Protein AF-U2K8I0-F1 (afdb_monomer_lite)

Secondary structure (DSSP, 8-state):
-HHHHHHHHHHHHHHHHHHHHHHTT--HHHHHHHHHHHHHHHHHHHHHHHHHHHHHTTTS----

Sequence (64 aa):
MQLVKKIIIALIVLIIIAALISLFFLNEAQRMIVGMGAGLGIINLLGLLYFVNKNGDGRSKPRA

Radius of gyration: 16.36 Å; chains: 1; bounding box: 34×15×52 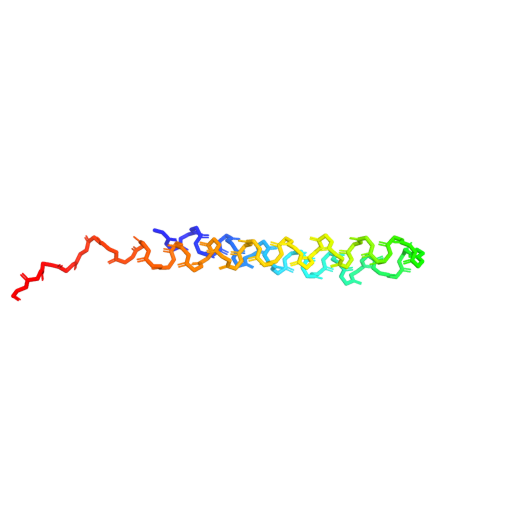Å

Foldseek 3Di:
DVVLLVVLVVVLVVLVVVLVVCVVVDDPVVNVVSVVVNVVSNVVSVVVSVVCVVVVVPPDDDPD

pLDDT: mean 90.09, std 13.46, range [54.19, 98.38]

Structure (mmCIF, N/CA/C/O backbone):
data_AF-U2K8I0-F1
#
_entry.id   AF-U2K8I0-F1
#
loop_
_atom_site.group_PDB
_atom_site.id
_atom_s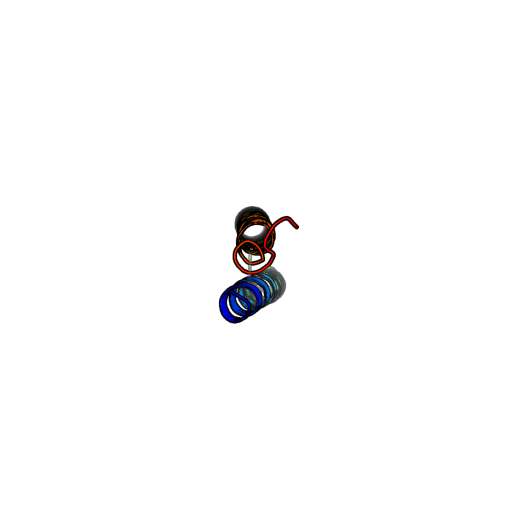ite.type_symbol
_atom_site.label_atom_id
_atom_site.label_alt_id
_atom_site.label_comp_id
_atom_site.label_asym_id
_atom_site.label_entity_id
_atom_site.label_seq_id
_atom_site.pdbx_PDB_ins_code
_atom_site.Cartn_x
_atom_site.Cartn_y
_atom_site.Cartn_z
_atom_site.occupancy
_atom_site.B_iso_or_equiv
_atom_site.auth_seq_id
_atom_site.auth_comp_id
_atom_site.auth_asym_id
_atom_site.auth_atom_id
_atom_site.pdbx_PDB_model_num
ATOM 1 N N . MET A 1 1 ? -15.995 2.180 13.284 1.00 70.44 1 MET A N 1
ATOM 2 C CA . MET A 1 1 ? -14.659 2.314 12.648 1.00 70.44 1 MET A CA 1
ATOM 3 C C . MET A 1 1 ? -14.013 0.991 12.216 1.00 70.44 1 MET A C 1
ATOM 5 O O . MET A 1 1 ? -13.041 1.041 11.475 1.00 70.44 1 MET A O 1
ATOM 9 N N . GLN A 1 2 ? -14.522 -0.189 12.601 1.00 83.31 2 GLN A N 1
ATOM 10 C CA . GLN A 1 2 ? -13.901 -1.469 12.212 1.00 83.31 2 GLN A CA 1
ATOM 11 C C . GLN A 1 2 ? -13.830 -1.698 10.691 1.00 83.31 2 GLN A C 1
ATOM 13 O O . GLN A 1 2 ? -12.806 -2.165 10.205 1.00 83.31 2 GLN A O 1
ATOM 18 N N . LEU A 1 3 ? -14.868 -1.317 9.935 1.00 89.19 3 LEU A N 1
ATOM 19 C CA . LEU A 1 3 ? -14.844 -1.398 8.469 1.00 89.19 3 LEU A CA 1
ATOM 20 C C . LEU A 1 3 ? -13.724 -0.532 7.867 1.00 89.19 3 LEU A C 1
ATOM 22 O O . LEU A 1 3 ? -12.969 -1.008 7.031 1.00 89.19 3 LEU A O 1
ATOM 26 N N . VAL A 1 4 ? -13.557 0.701 8.355 1.00 90.88 4 VAL A N 1
ATOM 27 C CA . VAL A 1 4 ? -12.488 1.618 7.915 1.00 90.88 4 VAL A CA 1
ATOM 28 C C . VAL A 1 4 ? -11.104 1.028 8.196 1.00 90.88 4 VAL A C 1
ATOM 30 O O . VAL A 1 4 ? -10.255 1.033 7.312 1.00 90.88 4 VAL A O 1
ATOM 33 N N . LYS A 1 5 ? -10.887 0.441 9.383 1.00 92.38 5 LYS A N 1
ATOM 34 C CA . LYS A 1 5 ? -9.633 -0.263 9.715 1.00 92.38 5 LYS A CA 1
ATOM 35 C C . LYS A 1 5 ? -9.346 -1.392 8.713 1.00 92.38 5 LYS A C 1
ATOM 37 O O . LYS A 1 5 ? -8.234 -1.483 8.204 1.00 92.38 5 LYS A O 1
ATOM 42 N N . LYS A 1 6 ? -10.357 -2.212 8.387 1.00 94.25 6 LYS A N 1
ATOM 43 C CA . LYS A 1 6 ? -10.235 -3.296 7.393 1.00 94.25 6 LYS A CA 1
ATOM 44 C C . LYS A 1 6 ? -9.892 -2.766 5.998 1.00 94.25 6 LYS A C 1
ATOM 46 O O . LYS A 1 6 ? -9.026 -3.336 5.345 1.00 94.25 6 LYS A O 1
ATOM 51 N N . ILE A 1 7 ? -10.523 -1.671 5.571 1.00 96.75 7 ILE A N 1
ATOM 52 C CA . ILE A 1 7 ? -10.238 -1.030 4.279 1.00 96.75 7 ILE A CA 1
ATOM 53 C C . ILE A 1 7 ? -8.788 -0.539 4.229 1.00 96.75 7 ILE A C 1
ATOM 55 O O . ILE A 1 7 ? -8.086 -0.839 3.271 1.00 96.75 7 ILE A O 1
ATOM 59 N N . ILE A 1 8 ? -8.312 0.158 5.265 1.00 96.94 8 ILE A N 1
ATOM 60 C CA . ILE A 1 8 ? -6.930 0.662 5.309 1.00 96.94 8 ILE A CA 1
ATOM 61 C C . ILE A 1 8 ? -5.923 -0.493 5.203 1.00 96.94 8 ILE A C 1
ATOM 63 O O . ILE A 1 8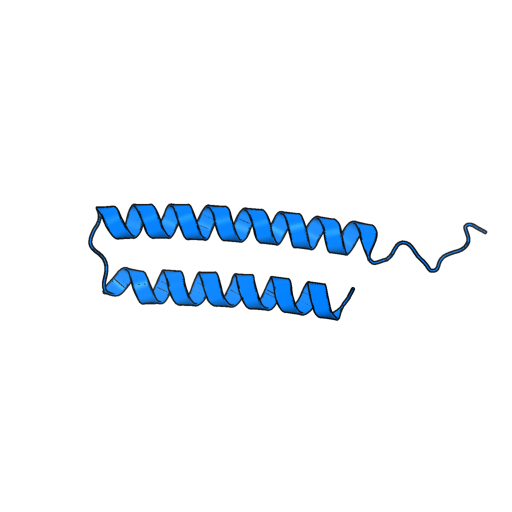 ? -4.977 -0.413 4.424 1.00 96.94 8 ILE A O 1
ATOM 67 N N . ILE A 1 9 ? -6.150 -1.589 5.933 1.00 97.12 9 ILE A N 1
ATOM 68 C CA . ILE A 1 9 ? -5.290 -2.780 5.867 1.00 97.12 9 ILE A CA 1
ATOM 69 C C . ILE A 1 9 ? -5.312 -3.396 4.461 1.00 97.12 9 ILE A C 1
ATOM 71 O O . ILE A 1 9 ? -4.254 -3.711 3.921 1.00 97.12 9 ILE A O 1
ATOM 75 N N . ALA A 1 10 ? -6.489 -3.525 3.839 1.00 97.94 10 ALA A N 1
ATOM 76 C CA . ALA A 1 10 ? -6.604 -4.046 2.478 1.00 97.94 10 ALA A CA 1
ATOM 77 C C . ALA A 1 10 ? -5.841 -3.177 1.461 1.00 97.94 10 ALA A C 1
ATOM 79 O O . ALA A 1 10 ? -5.146 -3.713 0.603 1.00 97.94 10 ALA A O 1
ATOM 80 N N . LEU A 1 11 ? -5.906 -1.848 1.590 1.00 98.12 11 LEU A N 1
ATOM 81 C CA . LEU A 1 11 ? -5.158 -0.923 0.733 1.00 98.12 11 LEU A CA 1
ATOM 82 C C . LEU A 1 11 ? -3.641 -1.073 0.898 1.00 98.12 11 LEU A C 1
ATOM 84 O O . LEU A 1 11 ? -2.931 -1.098 -0.103 1.00 98.12 11 LEU A O 1
ATOM 88 N N . ILE A 1 12 ? -3.142 -1.230 2.130 1.00 98.19 12 ILE A N 1
ATOM 89 C CA . ILE A 1 12 ? -1.714 -1.492 2.380 1.00 98.19 12 ILE A CA 1
ATOM 90 C C . ILE A 1 12 ? -1.276 -2.770 1.655 1.00 98.19 12 ILE A C 1
ATOM 92 O O . ILE A 1 12 ? -0.271 -2.764 0.948 1.00 98.19 12 ILE A O 1
ATOM 96 N N . VAL A 1 13 ? -2.049 -3.852 1.790 1.00 98.25 13 VAL A N 1
ATOM 97 C CA . VAL A 1 13 ? -1.749 -5.133 1.133 1.00 98.25 13 VAL A CA 1
ATOM 98 C C . VAL A 1 13 ? -1.745 -4.988 -0.390 1.00 98.25 13 VAL A C 1
ATOM 100 O O . VAL A 1 13 ? -0.817 -5.462 -1.043 1.00 98.25 13 VAL A O 1
ATOM 103 N N . LEU A 1 14 ? -2.731 -4.291 -0.961 1.00 98.31 14 LEU A N 1
ATOM 104 C CA . LEU A 1 14 ? -2.796 -4.040 -2.403 1.00 98.31 14 LEU A CA 1
ATOM 105 C C . LEU A 1 14 ? -1.588 -3.243 -2.908 1.00 98.31 14 LEU A C 1
ATOM 107 O O . LEU A 1 14 ? -1.026 -3.603 -3.939 1.00 98.31 14 LEU A O 1
ATOM 111 N N . ILE A 1 15 ? -1.158 -2.207 -2.179 1.00 97.88 15 ILE A N 1
ATOM 112 C CA . ILE A 1 15 ? 0.030 -1.417 -2.539 1.00 97.88 15 ILE A CA 1
ATOM 113 C C . ILE A 1 15 ? 1.282 -2.295 -2.534 1.00 97.88 15 ILE A C 1
ATOM 115 O O . ILE A 1 15 ? 2.066 -2.224 -3.476 1.00 97.88 15 ILE A O 1
ATOM 119 N N . ILE A 1 16 ? 1.461 -3.143 -1.516 1.00 98.00 16 ILE A N 1
ATOM 120 C CA . ILE A 1 16 ? 2.618 -4.047 -1.430 1.00 98.00 16 ILE A CA 1
ATOM 121 C C . ILE A 1 16 ? 2.634 -5.008 -2.622 1.00 98.00 16 ILE A C 1
ATOM 123 O O . ILE A 1 16 ? 3.651 -5.122 -3.303 1.00 98.00 16 ILE A O 1
ATOM 127 N N . ILE A 1 17 ? 1.508 -5.669 -2.905 1.00 98.06 17 ILE A N 1
ATOM 128 C CA . ILE A 1 17 ? 1.408 -6.625 -4.014 1.00 98.06 17 ILE A CA 1
ATOM 129 C C . ILE A 1 17 ? 1.665 -5.924 -5.353 1.00 98.06 17 ILE A C 1
ATOM 131 O O . ILE A 1 17 ? 2.477 -6.398 -6.146 1.00 98.06 17 ILE A O 1
ATOM 135 N N . ALA A 1 18 ? 1.023 -4.779 -5.594 1.00 97.12 18 ALA A N 1
ATOM 136 C CA . ALA A 1 18 ? 1.193 -4.019 -6.828 1.00 97.12 18 ALA A CA 1
ATOM 137 C C . ALA A 1 18 ? 2.641 -3.540 -7.009 1.00 97.12 18 ALA A C 1
ATOM 139 O O . ALA A 1 18 ? 3.198 -3.683 -8.098 1.00 97.12 18 ALA A O 1
ATOM 140 N N . ALA A 1 19 ? 3.271 -3.034 -5.944 1.00 97.06 19 ALA A N 1
ATOM 141 C CA . ALA A 1 19 ? 4.665 -2.614 -5.976 1.00 97.06 19 ALA A CA 1
ATOM 142 C C . ALA A 1 19 ? 5.574 -3.794 -6.340 1.00 97.06 19 ALA A C 1
ATOM 144 O O . ALA A 1 19 ? 6.312 -3.689 -7.316 1.00 97.06 19 ALA A O 1
ATOM 145 N N . LEU A 1 20 ? 5.459 -4.933 -5.646 1.00 97.25 20 LEU A N 1
ATOM 146 C CA . LEU A 1 20 ? 6.283 -6.121 -5.901 1.00 97.25 20 LEU A CA 1
ATOM 147 C C . LEU A 1 20 ? 6.122 -6.665 -7.325 1.00 97.25 20 LEU A C 1
ATOM 149 O O . LEU A 1 20 ? 7.123 -6.943 -7.982 1.00 97.25 20 LEU A O 1
ATOM 153 N N . ILE A 1 21 ? 4.886 -6.779 -7.821 1.00 97.69 21 ILE A N 1
ATOM 154 C CA . ILE A 1 21 ? 4.620 -7.247 -9.190 1.00 97.69 21 ILE A CA 1
ATOM 155 C C . ILE A 1 21 ? 5.203 -6.267 -10.212 1.00 97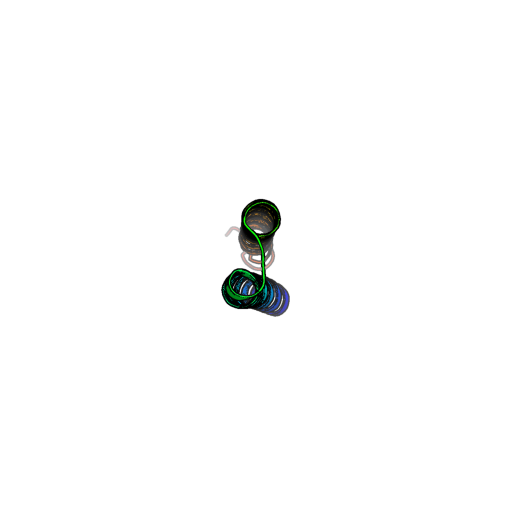.69 21 ILE A C 1
ATOM 157 O O . ILE A 1 21 ? 5.793 -6.688 -11.205 1.00 97.69 21 ILE A O 1
ATOM 161 N N . SER A 1 22 ? 5.075 -4.960 -9.973 1.00 95.38 22 SER A N 1
ATOM 162 C CA . SER A 1 22 ? 5.560 -3.957 -10.920 1.00 95.38 22 SER A CA 1
ATOM 163 C C . SER A 1 22 ? 7.082 -3.988 -11.097 1.00 95.38 22 SER A C 1
ATOM 165 O O . SER A 1 22 ? 7.549 -3.750 -12.205 1.00 95.38 22 SER A O 1
ATOM 167 N N . LEU A 1 23 ? 7.870 -4.359 -10.076 1.00 93.81 23 LEU A N 1
ATOM 168 C CA . LEU A 1 23 ? 9.342 -4.334 -10.148 1.00 93.81 23 LEU A CA 1
ATOM 169 C C . LEU A 1 23 ? 9.915 -5.142 -11.327 1.00 93.81 23 LEU A C 1
ATOM 171 O O . LEU A 1 23 ? 10.930 -4.740 -11.902 1.00 93.81 23 LEU A O 1
ATOM 175 N N . PHE A 1 24 ? 9.255 -6.236 -11.723 1.00 95.00 24 PHE A N 1
ATOM 176 C CA . PHE A 1 24 ? 9.671 -7.076 -12.853 1.00 95.00 24 PHE A CA 1
ATOM 177 C C . PHE A 1 24 ? 9.597 -6.363 -14.209 1.00 95.00 24 PHE A C 1
ATOM 179 O O . PHE A 1 24 ? 10.354 -6.700 -15.114 1.00 95.00 24 PHE A O 1
ATOM 186 N N . PHE A 1 25 ? 8.723 -5.365 -14.342 1.00 95.88 25 PHE A N 1
ATOM 187 C CA . PHE A 1 25 ? 8.445 -4.672 -15.605 1.00 95.88 25 PHE A CA 1
ATOM 188 C C . PHE A 1 25 ? 9.120 -3.299 -15.706 1.00 95.88 25 PHE A C 1
ATOM 190 O O . PHE A 1 25 ? 9.009 -2.633 -16.733 1.00 95.88 25 PHE A O 1
ATOM 197 N N . LEU A 1 26 ? 9.794 -2.857 -14.642 1.00 96.25 26 LEU A N 1
ATOM 198 C CA . LEU A 1 26 ? 10.309 -1.496 -14.515 1.00 96.25 26 LEU A CA 1
ATOM 199 C C . LEU A 1 26 ? 11.828 -1.439 -14.653 1.00 96.25 26 LEU A C 1
ATOM 201 O O . LEU A 1 26 ? 12.544 -2.338 -14.202 1.00 96.25 26 LEU A O 1
ATOM 205 N N . ASN A 1 27 ? 12.310 -0.334 -15.222 1.00 96.88 27 ASN A N 1
ATOM 206 C CA . ASN A 1 27 ? 13.728 0.015 -15.229 1.00 96.88 27 ASN A CA 1
ATOM 207 C C . ASN A 1 27 ? 14.183 0.578 -13.867 1.00 96.88 27 ASN A C 1
ATOM 209 O O . ASN A 1 27 ? 13.384 0.773 -12.951 1.00 96.88 27 ASN A O 1
ATOM 213 N N . GLU A 1 28 ? 15.477 0.847 -13.722 1.00 95.81 28 GLU A N 1
ATOM 214 C CA . GLU A 1 28 ? 16.076 1.224 -12.438 1.00 95.81 28 GLU A CA 1
ATOM 215 C C . GLU A 1 28 ? 15.506 2.526 -11.848 1.00 95.81 28 GLU A C 1
ATOM 217 O O . GLU A 1 28 ? 15.106 2.554 -10.682 1.00 95.81 28 GLU A O 1
ATOM 222 N N . ALA A 1 29 ? 15.347 3.569 -12.667 1.00 97.12 29 ALA A N 1
ATOM 223 C CA . ALA A 1 29 ? 14.744 4.829 -12.233 1.00 97.12 29 ALA A CA 1
ATOM 224 C C . ALA A 1 29 ? 13.276 4.648 -11.807 1.00 97.12 29 ALA A C 1
ATOM 226 O O . ALA A 1 29 ? 12.850 5.149 -10.766 1.00 97.12 29 ALA A O 1
ATOM 227 N N . GLN A 1 30 ? 12.498 3.884 -12.576 1.00 97.38 30 GLN A N 1
ATOM 228 C CA . GLN A 1 30 ? 11.102 3.600 -12.253 1.00 97.38 30 GLN A CA 1
ATOM 229 C C . GLN A 1 30 ? 10.957 2.774 -10.970 1.00 97.38 30 GLN A C 1
ATOM 231 O O . GLN A 1 30 ? 10.074 3.062 -10.165 1.00 97.38 30 GLN A O 1
ATOM 236 N N . ARG A 1 31 ? 11.829 1.784 -10.741 1.00 97.50 31 ARG A N 1
ATOM 237 C CA . ARG A 1 31 ? 11.844 0.992 -9.499 1.00 97.50 31 ARG A CA 1
ATOM 238 C C . ARG A 1 31 ? 12.092 1.870 -8.281 1.00 97.50 31 ARG A C 1
ATOM 240 O O . ARG A 1 31 ? 11.422 1.691 -7.268 1.00 97.50 31 ARG A O 1
ATOM 247 N N . MET A 1 32 ? 13.001 2.839 -8.388 1.00 97.19 32 MET A N 1
ATOM 248 C CA . MET A 1 32 ? 13.266 3.794 -7.312 1.00 97.19 32 MET A CA 1
ATOM 249 C C . MET A 1 32 ? 12.033 4.656 -7.008 1.00 97.19 32 MET A C 1
ATOM 251 O O . MET A 1 32 ? 11.648 4.789 -5.846 1.00 97.19 32 MET A O 1
ATOM 255 N N . ILE A 1 33 ? 11.372 5.183 -8.045 1.00 96.81 33 ILE A N 1
ATOM 256 C CA . ILE A 1 33 ? 10.153 5.995 -7.897 1.00 96.81 33 ILE A CA 1
ATOM 257 C C . ILE A 1 33 ? 9.017 5.173 -7.282 1.00 96.81 33 ILE A C 1
ATOM 259 O O . ILE A 1 33 ? 8.371 5.630 -6.341 1.00 96.81 33 ILE A O 1
ATOM 263 N N . VAL A 1 34 ? 8.784 3.953 -7.773 1.00 97.25 34 VAL A N 1
ATOM 264 C CA . VAL A 1 34 ? 7.747 3.064 -7.234 1.00 97.25 34 VAL A CA 1
ATOM 265 C C . VAL A 1 34 ? 8.060 2.663 -5.797 1.00 97.25 34 VAL A C 1
ATOM 267 O O . VAL A 1 34 ? 7.160 2.686 -4.963 1.00 97.25 34 VAL A O 1
ATOM 270 N N . GLY A 1 35 ? 9.321 2.369 -5.477 1.00 96.81 35 GLY A N 1
ATOM 271 C CA . GLY A 1 35 ? 9.755 2.078 -4.112 1.00 96.81 35 GLY A CA 1
ATOM 272 C C . GLY A 1 35 ? 9.486 3.242 -3.157 1.00 96.81 35 GLY A C 1
ATOM 273 O O . GLY A 1 35 ? 8.885 3.045 -2.101 1.00 96.81 35 GLY A O 1
ATOM 274 N N . MET A 1 36 ? 9.853 4.467 -3.549 1.00 97.56 36 MET A N 1
ATOM 275 C CA . MET A 1 36 ? 9.560 5.673 -2.767 1.00 97.56 36 MET A CA 1
ATOM 276 C C . MET A 1 36 ? 8.055 5.922 -2.629 1.00 97.56 36 MET A C 1
ATOM 278 O O . MET A 1 36 ? 7.571 6.138 -1.519 1.00 97.56 36 MET A O 1
ATOM 282 N N . GLY A 1 37 ? 7.303 5.865 -3.729 1.00 97.31 37 GLY A N 1
ATOM 283 C CA . GLY A 1 37 ? 5.860 6.103 -3.732 1.00 97.31 37 GLY A CA 1
ATOM 284 C C . GLY A 1 37 ? 5.096 5.084 -2.886 1.00 97.31 37 GLY A C 1
ATOM 285 O O . GLY A 1 37 ? 4.266 5.466 -2.060 1.00 97.31 37 GLY A O 1
ATOM 286 N N . ALA A 1 38 ? 5.418 3.796 -3.030 1.00 97.62 38 ALA A N 1
ATOM 287 C CA . ALA A 1 38 ? 4.837 2.730 -2.222 1.00 97.62 38 ALA A CA 1
ATOM 288 C C . ALA A 1 38 ? 5.210 2.884 -0.742 1.00 97.62 38 ALA A C 1
ATOM 290 O O . ALA A 1 38 ? 4.336 2.791 0.118 1.00 97.62 38 ALA A O 1
ATOM 291 N N . GLY A 1 39 ? 6.478 3.186 -0.439 1.00 97.50 39 GLY A N 1
ATOM 292 C CA . GLY A 1 39 ? 6.944 3.410 0.929 1.00 97.50 39 GLY A CA 1
ATOM 293 C C . GLY A 1 39 ? 6.207 4.561 1.617 1.00 97.50 39 GLY A C 1
ATOM 294 O O . GLY A 1 39 ? 5.643 4.379 2.697 1.00 97.50 39 GLY A O 1
ATOM 295 N N . LEU A 1 40 ? 6.138 5.727 0.967 1.00 98.06 40 LEU A N 1
ATOM 296 C CA . LEU A 1 40 ? 5.408 6.889 1.484 1.00 98.06 40 LEU A CA 1
ATOM 297 C C . LEU A 1 40 ? 3.906 6.605 1.624 1.00 98.06 40 LEU A C 1
ATOM 299 O O . LEU A 1 40 ? 3.310 6.961 2.642 1.00 98.06 40 LEU A O 1
ATOM 303 N N . GLY A 1 41 ? 3.298 5.926 0.648 1.00 98.06 41 GLY A N 1
ATOM 304 C CA . GLY A 1 41 ? 1.892 5.523 0.700 1.00 98.06 41 GLY A CA 1
ATOM 305 C C . GLY A 1 41 ? 1.582 4.607 1.887 1.00 98.06 41 GLY A C 1
ATOM 306 O O . GLY A 1 41 ? 0.617 4.847 2.615 1.00 98.06 41 GLY A O 1
ATOM 307 N N . ILE A 1 42 ? 2.428 3.604 2.137 1.00 98.25 42 ILE A N 1
ATOM 308 C CA . ILE A 1 42 ? 2.284 2.683 3.274 1.00 98.25 42 ILE A CA 1
ATOM 309 C C . ILE A 1 42 ? 2.436 3.430 4.602 1.00 98.25 42 ILE A C 1
ATOM 311 O O . ILE A 1 42 ? 1.591 3.265 5.481 1.00 98.25 42 ILE A O 1
ATOM 315 N N . ILE A 1 43 ? 3.456 4.285 4.750 1.00 98.38 43 ILE A N 1
ATOM 316 C CA . ILE A 1 43 ? 3.662 5.089 5.970 1.00 98.38 43 ILE A CA 1
ATOM 317 C C . ILE A 1 43 ? 2.422 5.938 6.273 1.00 98.38 43 ILE A C 1
ATOM 319 O O . ILE A 1 43 ? 1.958 5.981 7.414 1.00 98.38 43 ILE A O 1
ATOM 323 N N . ASN A 1 44 ? 1.846 6.571 5.251 1.00 98.19 44 ASN A N 1
ATOM 324 C CA . ASN A 1 44 ? 0.677 7.427 5.417 1.00 98.19 44 ASN A CA 1
ATOM 325 C C . ASN A 1 44 ? -0.563 6.622 5.848 1.00 98.19 44 ASN A C 1
ATOM 327 O O . ASN A 1 44 ? -1.266 7.001 6.787 1.00 98.19 44 ASN A O 1
ATOM 331 N N . LEU A 1 45 ? -0.791 5.455 5.234 1.00 97.75 45 LEU A N 1
ATOM 332 C CA . LEU A 1 45 ? -1.876 4.546 5.616 1.00 97.75 45 LEU A CA 1
ATOM 333 C C . LEU A 1 45 ? -1.695 3.968 7.026 1.00 97.75 45 LEU A C 1
ATOM 335 O O . LEU A 1 45 ? -2.681 3.826 7.749 1.00 97.75 45 LEU A O 1
ATOM 339 N N . LEU A 1 46 ? -0.463 3.680 7.453 1.00 97.50 46 LEU A N 1
ATOM 340 C CA . LEU A 1 46 ? -0.170 3.260 8.827 1.00 97.50 46 LEU A CA 1
ATOM 341 C C . LEU A 1 46 ? -0.465 4.379 9.835 1.00 97.50 46 LEU A C 1
ATOM 343 O O . LEU A 1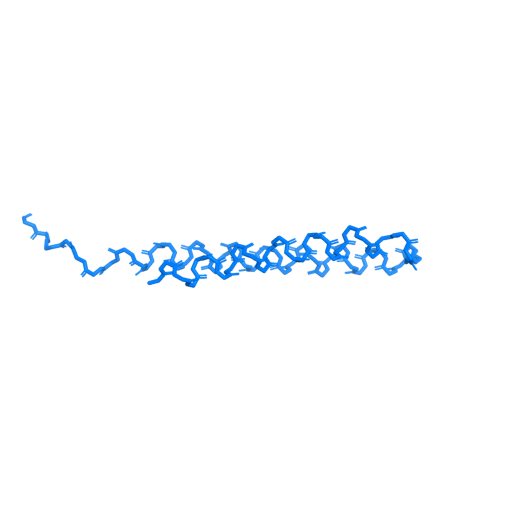 46 ? -1.072 4.115 10.875 1.00 97.50 46 LEU A O 1
ATOM 347 N N . GLY A 1 47 ? -0.109 5.627 9.517 1.00 97.00 47 GLY A N 1
ATOM 348 C CA . GLY A 1 47 ? -0.474 6.795 10.324 1.00 97.00 47 GLY A CA 1
ATOM 349 C C . GLY A 1 47 ? -1.993 6.963 10.450 1.00 97.00 47 GLY A C 1
ATOM 350 O O . GLY A 1 47 ? -2.518 7.153 11.551 1.00 97.00 47 GLY A O 1
ATOM 351 N N . LEU A 1 48 ? -2.716 6.795 9.341 1.00 95.56 48 LEU A N 1
ATOM 352 C CA . LEU A 1 48 ? -4.181 6.787 9.302 1.00 95.56 48 LEU A CA 1
ATOM 353 C C . LEU A 1 48 ? -4.772 5.644 10.135 1.00 95.56 48 LEU A C 1
ATOM 355 O O . LEU A 1 48 ? -5.703 5.864 10.911 1.00 95.56 48 LEU A O 1
ATOM 359 N N . LEU A 1 49 ? -4.216 4.435 10.032 1.00 95.19 49 LEU A N 1
ATOM 360 C CA . LEU A 1 49 ? -4.647 3.284 10.822 1.00 95.19 49 LEU A CA 1
ATOM 361 C C . LEU A 1 49 ? -4.442 3.532 12.320 1.00 95.19 49 LEU A C 1
ATOM 363 O O . LEU A 1 49 ? -5.340 3.247 13.113 1.00 95.19 49 LEU A O 1
ATOM 367 N N . TYR A 1 50 ? -3.296 4.099 12.709 1.00 94.19 50 TYR A N 1
ATOM 368 C CA . TYR A 1 50 ? -3.017 4.501 14.087 1.00 94.19 50 TYR A CA 1
ATOM 369 C C . TYR A 1 50 ? -4.038 5.533 14.583 1.00 94.19 50 TYR A C 1
ATOM 371 O O . TYR A 1 50 ? -4.634 5.348 15.645 1.00 94.19 50 TYR A O 1
ATOM 379 N N . PHE A 1 51 ? -4.304 6.579 13.797 1.00 92.56 51 PHE A N 1
ATOM 380 C CA . PHE A 1 51 ? -5.286 7.608 14.135 1.00 92.56 51 PHE A CA 1
ATOM 381 C C . PHE A 1 51 ? -6.698 7.027 14.305 1.00 92.56 51 PHE A C 1
ATOM 383 O O . PHE A 1 51 ? -7.377 7.305 15.295 1.00 92.56 51 PHE A O 1
ATOM 390 N N . VAL A 1 52 ? -7.141 6.179 13.375 1.00 90.62 52 VAL A N 1
ATOM 391 C CA . VAL A 1 52 ? -8.453 5.516 13.433 1.00 90.62 52 VAL A CA 1
ATOM 392 C C . VAL A 1 52 ? -8.531 4.541 14.610 1.00 90.62 52 VAL A C 1
ATOM 394 O O . VAL A 1 52 ? -9.581 4.421 15.236 1.00 90.62 52 VAL A O 1
ATOM 397 N N . ASN A 1 53 ? -7.441 3.850 14.950 1.00 88.88 53 ASN A N 1
ATOM 398 C CA . ASN A 1 53 ? -7.380 3.005 16.141 1.00 88.88 53 ASN A CA 1
ATOM 399 C C . ASN A 1 53 ? -7.520 3.825 17.423 1.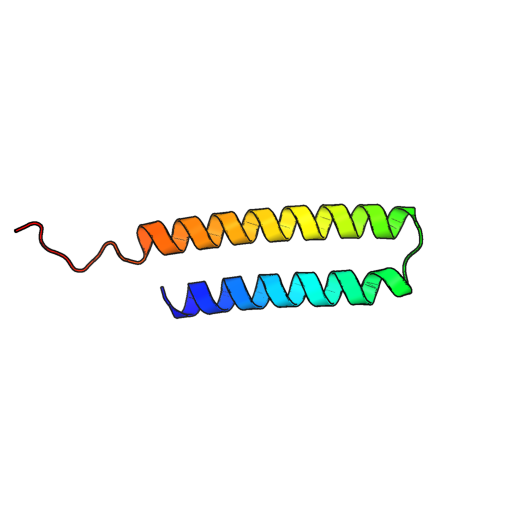00 88.88 53 ASN A C 1
ATOM 401 O O . ASN A 1 53 ? -8.361 3.495 18.254 1.00 88.88 53 ASN A O 1
ATOM 405 N N . LYS A 1 54 ? -6.768 4.922 17.546 1.00 86.44 54 LYS A N 1
ATOM 406 C CA . LYS A 1 54 ? -6.786 5.793 18.727 1.00 86.44 54 LYS A CA 1
ATOM 407 C C . LYS A 1 54 ? -8.148 6.456 18.959 1.00 86.44 54 LYS A C 1
ATOM 409 O O . LYS A 1 54 ? -8.560 6.609 20.103 1.00 86.44 54 LYS A O 1
ATOM 414 N N . ASN A 1 55 ? -8.850 6.831 17.889 1.00 84.06 55 ASN A N 1
ATOM 415 C CA . ASN A 1 55 ? -10.125 7.556 17.972 1.00 84.06 55 ASN A CA 1
ATOM 416 C C . ASN A 1 55 ? -11.368 6.664 17.818 1.00 84.06 55 ASN A C 1
ATOM 418 O O . ASN A 1 55 ? -12.478 7.090 18.132 1.00 84.06 55 ASN A O 1
ATOM 422 N N . GLY A 1 56 ? -11.213 5.431 17.334 1.00 68.94 56 GLY A N 1
ATOM 423 C CA . GLY A 1 56 ? -12.334 4.530 17.061 1.00 68.94 56 GLY A CA 1
ATOM 424 C C . GLY A 1 56 ? -12.930 3.846 18.277 1.00 68.94 56 GLY A C 1
ATOM 425 O O . GLY A 1 56 ? -14.081 3.420 18.203 1.00 68.94 56 GLY A O 1
ATOM 426 N N . ASP A 1 57 ? -12.186 3.803 19.379 1.00 63.28 57 ASP A N 1
ATOM 427 C CA . ASP A 1 57 ? -12.614 3.175 20.632 1.00 63.28 57 ASP A CA 1
ATOM 428 C C . ASP A 1 57 ? -13.153 4.219 21.644 1.00 63.28 57 ASP A C 1
ATOM 430 O O . ASP A 1 57 ? -13.612 3.884 22.734 1.00 63.28 57 ASP A O 1
ATOM 434 N N . GLY A 1 58 ? -13.150 5.507 21.274 1.00 58.50 58 GLY A N 1
ATOM 435 C CA . GLY A 1 58 ? -13.432 6.654 22.145 1.00 58.50 58 GLY A CA 1
ATOM 436 C C . GLY A 1 58 ? -14.906 6.998 22.401 1.00 58.50 58 GLY A C 1
ATOM 437 O O . GLY A 1 58 ? -15.193 8.151 22.712 1.00 58.50 58 GLY A O 1
ATOM 438 N N . ARG A 1 59 ? -15.862 6.063 22.271 1.00 57.19 59 ARG A N 1
ATOM 439 C CA . ARG A 1 59 ? -17.295 6.370 22.505 1.00 57.19 59 ARG A CA 1
ATOM 440 C C . ARG A 1 59 ? -18.112 5.334 23.288 1.00 57.19 59 ARG A C 1
ATOM 442 O O . ARG A 1 59 ? -19.320 5.265 23.089 1.00 57.19 59 ARG A O 1
ATOM 449 N N . SER A 1 60 ? -17.510 4.562 24.199 1.00 55.06 60 SER A N 1
ATOM 450 C CA . SER A 1 60 ? -18.306 3.673 25.074 1.00 55.06 60 SER A CA 1
ATOM 451 C C . SER A 1 60 ? -17.621 3.193 26.362 1.00 55.06 60 SER A C 1
ATOM 453 O O . SER A 1 60 ? -17.774 2.032 26.738 1.00 55.06 60 SER A O 1
ATOM 455 N N . LYS A 1 61 ? -16.889 4.049 27.082 1.00 56.09 61 LYS A N 1
ATOM 456 C CA . LYS A 1 61 ? -16.680 3.820 28.522 1.00 56.09 61 LYS A CA 1
ATOM 457 C C . LYS A 1 61 ? -16.952 5.119 29.279 1.00 56.09 61 LYS A C 1
ATOM 459 O O . LYS A 1 61 ? -16.157 6.050 29.138 1.00 56.09 61 LYS A O 1
ATOM 464 N N . PRO A 1 62 ? -18.058 5.216 30.043 1.00 54.19 62 PRO A N 1
ATOM 465 C CA . PRO A 1 62 ? -18.155 6.230 31.079 1.00 54.19 62 PRO A CA 1
ATOM 466 C C . PRO A 1 62 ? -16.949 6.023 31.993 1.00 54.19 62 PRO A C 1
ATOM 468 O O . PRO A 1 62 ? -16.646 4.890 32.371 1.00 54.19 62 PRO A O 1
ATOM 471 N N . ARG A 1 63 ? -16.221 7.096 32.293 1.00 60.00 63 ARG A N 1
ATOM 472 C CA . ARG A 1 63 ? -15.293 7.068 33.421 1.00 60.00 63 ARG A CA 1
ATOM 473 C C . ARG A 1 63 ? -16.177 6.947 34.663 1.00 60.00 63 ARG A C 1
ATOM 475 O O . ARG A 1 63 ? -16.896 7.895 34.963 1.00 60.00 63 ARG A O 1
ATOM 482 N N . ALA A 1 64 ? -16.223 5.746 35.234 1.00 57.59 64 ALA A N 1
ATOM 483 C CA . ALA A 1 64 ? -16.757 5.510 36.569 1.00 57.59 64 ALA A CA 1
ATOM 484 C C . ALA A 1 64 ? -15.767 6.046 37.606 1.00 57.59 64 ALA A C 1
ATOM 486 O O . ALA A 1 64 ? -14.547 5.995 37.310 1.00 57.59 64 ALA A O 1
#